Protein AF-A0AAF0MKQ1-F1 (afdb_monomer_lite)

Foldseek 3Di:
DWFADDPQRQTDDDPPDDDDVVSVVVSVVSVVVVVVVVVVVCVVVVQPKQKDFFWKFQDWDADPPPVQFRIKTWTFDAPWAQQKAKAFAFDPCVVPVSFWDRGWGTHHGTIMTTGNDNDMGTTGMMIIGGD

Secondary structure (DSSP, 8-state):
--EE-TTT-PEEPPTTSPPPHHHHHHHHHHHHHHHHHHHHHHHHS--PPEEEEEEEE--EEE--SSTTS-EEEEEE-TT--TTSEEEEE--HHHHHSS-EEEEEEEETTEEEEEESS---EEEEEEEEE--

Sequence (131 aa):
MSTSTTNYNLTKPASGEAADISVINTNMDTIDTTMKSISDTASGKGNAELIFTSKTASSWSSDNTYPDYPYRCAIACTGVTANDVAQVTFAIDDAVSGDLAPVCQTYSGGVYIYSGSNKSITVPMILVHKG

Structure (mmCIF, N/CA/C/O backbone):
data_AF-A0AAF0MKQ1-F1
#
_entry.id   AF-A0AAF0MKQ1-F1
#
loop_
_atom_site.group_PDB
_atom_site.id
_atom_site.type_symbol
_atom_site.label_atom_id
_atom_site.label_alt_id
_atom_site.label_comp_id
_atom_site.label_asym_id
_atom_site.label_entity_id
_atom_site.label_seq_id
_atom_site.pdbx_PDB_ins_code
_atom_site.Cartn_x
_atom_site.Cartn_y
_atom_site.Cartn_z
_atom_site.occupancy
_atom_site.B_iso_or_equiv
_atom_site.auth_seq_id
_atom_site.auth_comp_id
_atom_site.auth_asym_id
_atom_site.auth_atom_id
_atom_site.pdbx_PDB_model_num
ATOM 1 N N . MET A 1 1 ? -36.319 5.457 39.464 1.00 72.19 1 MET A N 1
ATOM 2 C CA . MET A 1 1 ? -36.432 5.126 38.025 1.00 72.19 1 MET A CA 1
ATOM 3 C C . MET A 1 1 ? -35.044 4.847 37.483 1.00 72.19 1 MET A C 1
ATOM 5 O O . MET A 1 1 ? -34.135 5.621 37.776 1.00 72.19 1 MET A O 1
ATOM 9 N N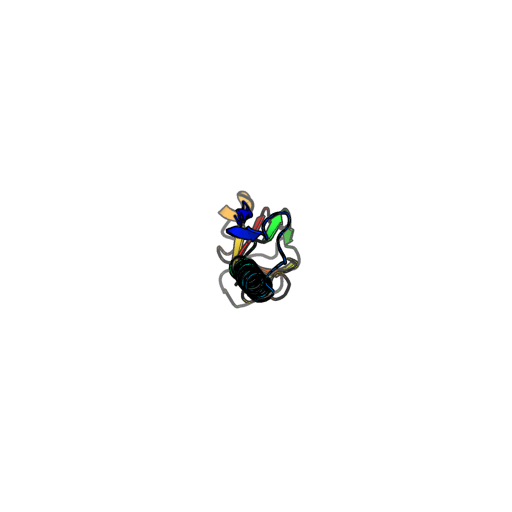 . SER A 1 2 ? -34.876 3.744 36.752 1.00 83.06 2 SER A N 1
ATOM 10 C CA . SER A 1 2 ? -33.636 3.441 36.032 1.00 83.06 2 SER A CA 1
ATOM 11 C C . SER A 1 2 ? -33.354 4.515 34.974 1.00 83.06 2 SER A C 1
ATOM 13 O O . SER A 1 2 ? -34.259 5.205 34.502 1.00 83.06 2 SER A O 1
ATOM 15 N N . THR A 1 3 ? -32.079 4.708 34.646 1.00 92.75 3 THR A N 1
ATOM 16 C CA . THR A 1 3 ? -31.620 5.702 33.654 1.00 92.75 3 THR A CA 1
ATOM 17 C C . THR A 1 3 ? -30.650 5.045 32.684 1.00 92.75 3 THR A C 1
ATOM 19 O O . THR A 1 3 ? -30.203 3.938 32.950 1.00 92.75 3 THR A O 1
ATOM 22 N N . SER A 1 4 ? -30.283 5.698 31.582 1.00 95.62 4 SER A N 1
ATOM 23 C CA . SER A 1 4 ? -29.343 5.118 30.612 1.00 95.62 4 SER A CA 1
ATOM 24 C C . SER A 1 4 ? -27.937 5.731 30.691 1.00 95.62 4 SER A C 1
ATOM 26 O O . SER A 1 4 ? -27.718 6.817 31.247 1.00 95.62 4 SER A O 1
ATOM 28 N N . THR A 1 5 ? -26.932 5.026 30.165 1.00 95.50 5 THR A N 1
ATOM 29 C CA . THR A 1 5 ? -25.634 5.624 29.813 1.00 95.50 5 THR A CA 1
ATOM 30 C C . THR A 1 5 ? -25.785 6.543 28.601 1.00 95.50 5 THR A C 1
ATOM 32 O O . THR A 1 5 ? -26.678 6.357 27.785 1.00 95.50 5 THR A O 1
ATOM 35 N N . THR A 1 6 ? -24.911 7.544 28.482 1.00 95.75 6 THR A N 1
ATOM 36 C CA . THR A 1 6 ? -25.033 8.600 27.462 1.00 95.75 6 THR A CA 1
ATOM 37 C C . THR A 1 6 ? -24.714 8.122 26.046 1.00 95.75 6 THR A C 1
ATOM 39 O O . THR A 1 6 ? -25.356 8.552 25.099 1.00 95.75 6 THR A O 1
ATOM 42 N N . ASN A 1 7 ? -23.716 7.248 25.896 1.00 93.50 7 ASN A N 1
ATOM 43 C CA . ASN A 1 7 ? -23.162 6.917 24.577 1.00 93.50 7 ASN A CA 1
ATOM 44 C C . ASN A 1 7 ? -23.767 5.647 23.976 1.00 93.50 7 ASN A C 1
ATOM 46 O O . ASN A 1 7 ? -23.890 5.536 22.763 1.00 93.50 7 ASN A O 1
ATOM 50 N N . TYR A 1 8 ? -24.120 4.687 24.832 1.00 93.62 8 TYR A N 1
ATOM 51 C CA . TYR A 1 8 ? -24.514 3.338 24.416 1.00 93.62 8 TYR A CA 1
ATOM 52 C C . TYR A 1 8 ? -25.880 2.928 24.968 1.00 93.62 8 TYR A C 1
ATOM 54 O O . TYR A 1 8 ? -26.260 1.770 24.856 1.00 93.62 8 TYR A O 1
ATOM 62 N N . ASN A 1 9 ? -26.605 3.863 25.594 1.00 94.12 9 ASN A N 1
ATOM 63 C CA . ASN A 1 9 ? -27.955 3.669 26.125 1.00 94.12 9 ASN A CA 1
ATOM 64 C C . ASN A 1 9 ? -28.133 2.445 27.048 1.00 94.12 9 ASN A C 1
ATOM 66 O O . ASN A 1 9 ? -29.243 1.945 27.206 1.00 94.12 9 ASN A O 1
ATOM 70 N N . LEU A 1 10 ? -27.060 1.992 27.703 1.00 95.25 10 LEU A N 1
ATOM 71 C CA . LEU A 1 10 ? -27.087 0.862 28.636 1.00 95.25 10 LEU A CA 1
ATOM 72 C C . LEU A 1 10 ? -27.888 1.232 29.883 1.00 95.25 10 LEU A C 1
ATOM 74 O O . LEU A 1 10 ? -27.738 2.340 30.401 1.00 95.25 10 LEU A O 1
ATOM 78 N N . THR A 1 11 ? -28.688 0.307 30.403 1.00 94.81 11 THR A N 1
ATOM 79 C CA . THR A 1 11 ? -29.557 0.577 31.555 1.00 94.81 11 THR A CA 1
ATOM 80 C C . THR A 1 11 ? -28.755 0.611 32.857 1.00 94.81 11 THR A C 1
ATOM 82 O O . THR A 1 11 ? -28.026 -0.321 33.183 1.00 94.81 11 THR A O 1
ATOM 85 N N . LYS A 1 12 ? -28.909 1.674 33.640 1.00 92.12 12 LYS A N 1
ATOM 86 C CA . LYS A 1 12 ? -28.331 1.843 34.975 1.00 92.12 12 LYS A CA 1
ATOM 87 C C . LYS A 1 12 ? -29.367 1.461 36.036 1.00 92.12 12 LYS A C 1
ATOM 89 O O . LYS A 1 12 ? -30.489 1.981 35.975 1.00 92.12 12 LYS A O 1
ATOM 94 N N . PRO A 1 13 ? -29.002 0.634 37.032 1.00 90.00 13 PRO A N 1
ATOM 95 C CA . PRO A 1 13 ? -29.826 0.435 38.220 1.00 90.00 13 PRO A CA 1
ATOM 96 C C . PRO A 1 13 ? -30.158 1.774 38.892 1.00 90.00 13 PRO A C 1
ATOM 98 O O . PRO A 1 13 ? -29.341 2.700 38.885 1.00 90.00 13 PRO A O 1
ATOM 101 N N . ALA A 1 14 ? -31.360 1.895 39.458 1.00 88.38 14 ALA A N 1
ATOM 102 C CA . ALA A 1 14 ? -31.728 3.080 40.221 1.00 88.38 14 ALA A CA 1
ATOM 103 C C . ALA A 1 14 ? -30.985 3.108 41.567 1.00 88.38 14 ALA A C 1
ATOM 105 O O . ALA A 1 14 ? -30.676 2.071 42.153 1.00 88.38 14 ALA A O 1
ATOM 106 N N . SER A 1 15 ? -30.705 4.311 42.072 1.00 86.69 15 SER A N 1
ATOM 107 C CA . SER A 1 15 ? -30.091 4.467 43.392 1.00 86.69 15 SER A CA 1
ATOM 108 C C . SER A 1 15 ? -31.012 3.910 44.481 1.00 86.69 15 SER A C 1
ATOM 110 O O . SER A 1 15 ? -32.189 4.265 44.524 1.00 86.69 15 SER A O 1
ATOM 112 N N . GLY A 1 16 ? -30.472 3.063 45.360 1.00 84.56 16 GLY A N 1
ATOM 113 C CA . GLY A 1 16 ? -31.213 2.474 46.480 1.00 84.56 16 GLY A CA 1
ATOM 114 C C . GLY A 1 16 ? -32.087 1.264 46.131 1.00 84.56 16 GLY A C 1
ATOM 115 O O . GLY A 1 16 ? -32.777 0.766 47.015 1.00 84.56 16 GLY A O 1
ATOM 116 N N . GLU A 1 17 ? -32.049 0.769 44.890 1.00 87.19 17 GLU A N 1
ATOM 117 C CA . GLU A 1 17 ? -32.741 -0.458 44.474 1.00 87.19 17 GLU A CA 1
ATOM 118 C C . GLU A 1 17 ? -31.758 -1.625 44.288 1.00 87.19 17 GLU A C 1
ATOM 120 O O . GLU A 1 17 ? -30.578 -1.432 43.984 1.00 87.19 17 GLU A O 1
ATOM 125 N N . ALA A 1 18 ? -32.248 -2.856 44.464 1.00 88.38 18 ALA A N 1
ATOM 126 C CA . ALA A 1 18 ? -31.479 -4.049 44.130 1.00 88.38 18 ALA A CA 1
ATOM 127 C C . ALA A 1 18 ? -31.291 -4.138 42.607 1.00 88.38 18 ALA A C 1
ATOM 129 O O . ALA A 1 18 ? -32.241 -3.957 41.846 1.00 88.38 18 ALA A O 1
ATOM 130 N N . ALA A 1 19 ? -30.069 -4.424 42.156 1.00 89.25 19 ALA A N 1
ATOM 131 C CA . ALA A 1 19 ? -29.790 -4.581 40.735 1.00 89.25 19 ALA A CA 1
ATOM 132 C C . ALA A 1 19 ? -30.391 -5.891 40.198 1.00 89.25 19 ALA A C 1
ATOM 134 O O . ALA A 1 19 ? -30.150 -6.964 40.753 1.00 89.25 19 ALA A O 1
ATOM 135 N N . ASP A 1 20 ? -31.138 -5.802 39.098 1.00 91.81 20 ASP A N 1
ATOM 136 C CA . ASP A 1 20 ? -31.671 -6.964 38.389 1.00 91.81 20 ASP A CA 1
ATOM 137 C C . ASP A 1 20 ? -30.586 -7.585 37.492 1.00 91.81 20 ASP A C 1
ATOM 139 O O . ASP A 1 20 ? -30.037 -6.934 36.596 1.00 91.81 20 ASP A O 1
ATOM 143 N N . ILE A 1 21 ? -30.280 -8.863 37.730 1.00 93.25 21 ILE A N 1
ATOM 144 C CA . ILE A 1 21 ? -29.274 -9.614 36.973 1.00 93.25 21 ILE A CA 1
ATOM 145 C C . ILE A 1 21 ? -29.637 -9.731 35.485 1.00 93.25 21 ILE A C 1
ATOM 147 O O . ILE A 1 21 ? -28.745 -9.751 34.639 1.00 93.25 21 ILE A O 1
ATOM 151 N N . SER A 1 22 ? -30.928 -9.751 35.139 1.00 94.25 22 SER A N 1
ATOM 152 C CA . SER A 1 22 ? -31.384 -9.823 33.747 1.00 94.25 22 SER A CA 1
ATOM 153 C C . SER A 1 22 ? -31.028 -8.555 32.964 1.00 94.25 22 SER A C 1
ATOM 155 O O . SER A 1 22 ? -30.578 -8.628 31.817 1.00 94.25 22 SER A O 1
ATOM 157 N N . VAL A 1 23 ? -31.131 -7.390 33.611 1.00 93.81 23 VAL A N 1
ATOM 158 C CA . VAL A 1 23 ? -30.736 -6.092 33.047 1.00 93.81 23 VAL A CA 1
ATOM 159 C C . VAL A 1 23 ? -29.223 -6.032 32.845 1.00 93.81 23 VAL A C 1
ATOM 161 O O . VAL A 1 23 ? -28.752 -5.542 31.819 1.00 93.81 23 VAL A O 1
ATOM 164 N N . ILE A 1 24 ? -28.453 -6.566 33.798 1.00 92.94 24 ILE A N 1
ATOM 165 C CA . ILE A 1 24 ? -26.991 -6.646 33.687 1.00 92.94 24 ILE A CA 1
ATOM 166 C C . ILE A 1 24 ? -26.593 -7.529 32.502 1.00 92.94 24 ILE A C 1
ATOM 168 O O . ILE A 1 24 ? -25.796 -7.089 31.676 1.00 92.94 24 ILE A O 1
ATOM 172 N N . ASN A 1 25 ? -27.179 -8.722 32.376 1.00 96.31 25 ASN A N 1
ATOM 173 C CA . ASN A 1 25 ? -26.907 -9.618 31.249 1.00 96.31 25 ASN A CA 1
ATOM 174 C C . ASN A 1 25 ? -27.250 -8.950 29.908 1.00 96.31 25 ASN A C 1
ATOM 176 O O . ASN A 1 25 ? -26.432 -8.954 28.998 1.00 96.31 25 ASN A O 1
ATOM 180 N N . THR A 1 26 ? -28.387 -8.253 29.828 1.00 96.25 26 THR A N 1
ATOM 181 C CA . THR A 1 26 ? -28.791 -7.517 28.616 1.00 96.25 26 THR A CA 1
ATOM 182 C C . THR A 1 26 ? -27.783 -6.429 28.225 1.00 96.25 26 THR A C 1
ATOM 184 O O . THR A 1 26 ? -27.442 -6.260 27.051 1.00 96.25 26 THR A O 1
ATOM 187 N N . ASN A 1 27 ? -27.272 -5.676 29.203 1.00 95.81 27 ASN A N 1
ATOM 188 C CA . ASN A 1 27 ? -26.220 -4.696 28.943 1.00 95.81 27 ASN A CA 1
ATOM 189 C C . ASN A 1 27 ? -24.923 -5.367 28.473 1.00 95.81 27 ASN A C 1
ATOM 191 O O . ASN A 1 27 ? -24.262 -4.827 27.590 1.00 95.81 27 ASN A O 1
ATOM 195 N N . MET A 1 28 ? -24.556 -6.516 29.050 1.00 97.19 28 MET A N 1
ATOM 196 C CA . MET A 1 28 ? -23.369 -7.272 28.643 1.00 97.19 28 MET A CA 1
ATOM 197 C C . MET A 1 28 ? -23.488 -7.773 27.203 1.00 97.19 28 MET A C 1
ATOM 199 O O . MET A 1 28 ? -22.555 -7.565 26.433 1.00 97.19 28 MET A O 1
ATOM 203 N N . ASP A 1 29 ? -24.643 -8.310 26.807 1.00 97.69 29 ASP A N 1
ATOM 204 C CA . ASP A 1 29 ? -24.915 -8.722 25.422 1.00 97.69 29 ASP A CA 1
ATOM 205 C C . ASP A 1 29 ? -24.819 -7.533 24.451 1.00 97.69 29 ASP A C 1
ATOM 207 O O . ASP A 1 29 ? -24.265 -7.638 23.352 1.00 97.69 29 ASP A O 1
ATOM 211 N N . THR A 1 30 ? -25.314 -6.364 24.872 1.00 97.12 30 THR A N 1
ATOM 212 C CA . THR A 1 30 ? -25.236 -5.121 24.088 1.00 97.12 30 THR A CA 1
ATOM 213 C C . THR A 1 30 ? -23.788 -4.657 23.911 1.00 97.12 30 THR A C 1
ATOM 215 O O . THR A 1 30 ? -23.390 -4.269 22.808 1.00 97.12 30 THR A O 1
ATOM 218 N N . ILE A 1 31 ? -22.987 -4.697 24.982 1.00 96.94 31 ILE A N 1
ATOM 219 C CA . ILE A 1 31 ? -21.559 -4.357 24.944 1.00 96.94 31 ILE A CA 1
ATOM 220 C C . ILE A 1 31 ? -20.812 -5.331 24.037 1.00 96.94 31 ILE A C 1
ATOM 222 O O . ILE A 1 31 ? -20.072 -4.879 23.167 1.00 96.94 31 ILE A O 1
ATOM 226 N N . ASP A 1 32 ? -21.020 -6.636 24.210 1.00 97.75 32 ASP A N 1
ATOM 227 C CA . ASP A 1 32 ? -20.357 -7.675 23.421 1.00 97.75 32 ASP A CA 1
ATOM 228 C C . ASP A 1 32 ? -20.661 -7.514 21.927 1.00 97.75 32 ASP A C 1
ATOM 230 O O . ASP A 1 32 ? -19.749 -7.375 21.112 1.00 97.75 32 ASP A O 1
ATOM 234 N N . THR A 1 33 ? -21.941 -7.364 21.574 1.00 96.38 33 THR A N 1
ATOM 235 C CA . THR A 1 33 ? -22.381 -7.138 20.189 1.00 96.38 33 THR A CA 1
ATOM 236 C C . THR A 1 33 ? -21.766 -5.872 19.590 1.00 96.38 33 THR A C 1
ATOM 238 O O . THR A 1 33 ? -21.308 -5.865 18.442 1.00 96.38 33 THR A O 1
ATOM 241 N N . THR A 1 34 ? -21.728 -4.782 20.362 1.00 96.25 34 THR A N 1
ATOM 242 C CA . THR A 1 34 ? -21.153 -3.507 19.912 1.00 96.25 34 THR A CA 1
ATOM 243 C C . THR A 1 34 ? -19.644 -3.631 19.710 1.00 96.25 34 THR A C 1
ATOM 245 O O . THR A 1 34 ? -19.122 -3.212 18.678 1.00 96.25 34 THR A O 1
ATOM 248 N N . MET A 1 35 ? -18.938 -4.250 20.655 1.00 94.81 35 MET A N 1
ATOM 249 C CA . MET A 1 35 ? -17.495 -4.482 20.575 1.00 94.81 35 MET A CA 1
ATOM 250 C C . MET A 1 35 ? -17.135 -5.397 19.409 1.00 94.81 35 MET A C 1
ATOM 252 O O . MET A 1 35 ? -16.180 -5.117 18.683 1.00 94.81 35 MET A O 1
ATOM 256 N N . LYS A 1 36 ? -17.934 -6.439 19.170 1.00 93.88 36 LYS A N 1
ATOM 257 C CA . LYS A 1 36 ? -17.788 -7.309 18.006 1.00 93.88 36 LYS A CA 1
ATOM 258 C C . LYS A 1 36 ? -17.983 -6.534 16.707 1.00 93.88 36 LYS A C 1
ATOM 260 O O . LYS A 1 36 ? -17.139 -6.615 15.823 1.00 93.88 36 LYS A O 1
ATOM 265 N N . SER A 1 37 ? -19.015 -5.698 16.628 1.00 91.12 37 SER A N 1
ATOM 266 C CA . SER A 1 37 ? -19.275 -4.857 15.453 1.00 91.12 37 SER A CA 1
ATOM 267 C C . SER A 1 37 ? -18.149 -3.851 15.187 1.00 91.12 37 SER A C 1
ATOM 269 O O . SER A 1 37 ? -17.781 -3.628 14.033 1.00 91.12 37 SER A O 1
ATOM 271 N N . ILE A 1 38 ? -17.569 -3.258 16.237 1.00 89.62 38 ILE A N 1
ATOM 272 C CA . ILE A 1 38 ? -16.395 -2.380 16.125 1.00 89.62 38 ILE A CA 1
ATOM 273 C C . ILE A 1 38 ? -15.190 -3.172 15.629 1.00 89.62 38 ILE A C 1
ATOM 275 O O . ILE A 1 38 ? -14.508 -2.708 14.721 1.00 89.62 38 ILE A O 1
ATOM 279 N N . SER A 1 39 ? -14.945 -4.359 16.187 1.00 87.56 39 SER A N 1
ATOM 280 C CA . SER A 1 39 ? -13.859 -5.235 15.747 1.00 87.56 39 SER A CA 1
ATOM 281 C C . SER A 1 39 ? -14.012 -5.590 14.271 1.00 87.56 39 SER A C 1
ATOM 283 O O . SER A 1 39 ? -13.071 -5.414 13.508 1.00 87.56 39 SER A O 1
ATOM 285 N N . ASP A 1 40 ? -15.199 -6.022 13.851 1.00 83.06 40 ASP A N 1
ATOM 286 C CA . ASP A 1 40 ? -15.467 -6.409 12.467 1.00 83.06 40 ASP A CA 1
ATOM 287 C C . ASP A 1 40 ? -15.363 -5.203 11.523 1.00 83.06 40 ASP A C 1
ATOM 289 O O . ASP A 1 40 ? -14.797 -5.307 10.438 1.00 83.06 40 ASP A O 1
ATOM 293 N N . THR A 1 41 ? -15.820 -4.024 11.957 1.00 80.88 41 THR A N 1
ATOM 294 C CA . THR A 1 41 ? -15.663 -2.774 11.199 1.00 80.88 41 THR A CA 1
ATOM 295 C C . THR A 1 41 ? -14.200 -2.353 11.095 1.00 80.88 41 THR A C 1
ATOM 297 O O . THR A 1 41 ? -13.771 -1.919 10.032 1.00 80.88 41 THR A O 1
ATOM 300 N N . ALA A 1 42 ? -13.418 -2.468 12.167 1.00 78.94 42 ALA A N 1
ATOM 301 C CA . ALA A 1 42 ? -11.996 -2.142 12.162 1.00 78.94 42 ALA A CA 1
ATOM 302 C C . ALA A 1 42 ? -11.203 -3.121 11.284 1.00 78.94 42 ALA A C 1
ATOM 304 O O . ALA A 1 42 ? -10.318 -2.702 10.543 1.00 78.94 42 ALA A O 1
ATOM 305 N N . SER A 1 43 ? -11.568 -4.405 11.306 1.00 68.44 43 SER A N 1
ATOM 306 C CA . SER A 1 43 ? -11.011 -5.419 10.411 1.00 68.44 43 SER A CA 1
ATOM 307 C C . SER A 1 43 ? -11.433 -5.206 8.950 1.00 68.44 43 SER A C 1
ATOM 309 O O . SER A 1 43 ? -10.616 -5.408 8.062 1.00 68.44 43 SER A O 1
ATOM 311 N N . GLY A 1 44 ? -12.666 -4.756 8.688 1.00 58.22 44 GLY A N 1
ATOM 312 C CA . GLY A 1 44 ? -13.206 -4.539 7.337 1.00 58.22 44 GLY A CA 1
ATOM 313 C C . GLY A 1 44 ? -12.915 -3.165 6.715 1.00 58.22 44 GLY A C 1
ATOM 314 O O . GLY A 1 44 ? -13.001 -3.013 5.502 1.00 58.22 44 GLY A O 1
ATOM 315 N N . LYS A 1 45 ? -12.557 -2.155 7.518 1.00 53.91 45 LYS A N 1
ATOM 316 C CA . LYS A 1 45 ? -12.100 -0.823 7.063 1.00 53.91 45 LYS A CA 1
ATOM 317 C C . LYS A 1 45 ? -10.576 -0.670 7.115 1.00 53.91 45 LYS A C 1
ATOM 319 O O . LYS A 1 45 ? -10.055 0.419 6.893 1.00 53.91 45 LYS A O 1
ATOM 324 N N . GLY A 1 46 ? -9.870 -1.758 7.408 1.00 52.19 46 GLY A N 1
ATOM 325 C CA . GLY A 1 46 ? -8.426 -1.821 7.600 1.00 52.19 46 GLY A CA 1
ATOM 326 C C . GLY A 1 46 ? -7.592 -1.803 6.323 1.00 52.19 46 GLY A C 1
ATOM 327 O O . GLY A 1 46 ? -6.422 -2.176 6.390 1.00 52.19 46 GLY A O 1
ATOM 328 N N . ASN A 1 47 ? -8.113 -1.331 5.186 1.00 62.28 47 ASN A N 1
ATOM 329 C CA . ASN A 1 47 ? -7.261 -1.049 4.031 1.00 62.28 47 ASN A CA 1
ATOM 330 C C . ASN A 1 47 ? -6.574 0.300 4.231 1.00 62.28 47 ASN A C 1
ATOM 332 O O . ASN A 1 47 ? -6.705 1.205 3.414 1.00 62.28 47 ASN A O 1
ATOM 336 N N . ALA A 1 48 ? -5.882 0.438 5.367 1.00 71.00 48 ALA A N 1
ATOM 337 C CA . ALA A 1 48 ? -5.005 1.560 5.621 1.00 71.00 48 ALA A CA 1
ATOM 338 C C . ALA A 1 48 ? -4.030 1.636 4.449 1.00 71.00 48 ALA A C 1
ATOM 340 O O . ALA A 1 48 ? -3.276 0.694 4.192 1.00 71.00 48 ALA A O 1
ATOM 341 N N . GLU A 1 49 ? -4.106 2.737 3.713 1.00 85.31 49 GLU A N 1
ATOM 342 C CA . GLU A 1 49 ? -3.172 3.002 2.639 1.00 85.31 49 GLU A CA 1
ATOM 343 C C . GLU A 1 49 ? -1.761 3.030 3.224 1.00 85.31 49 GLU A C 1
ATOM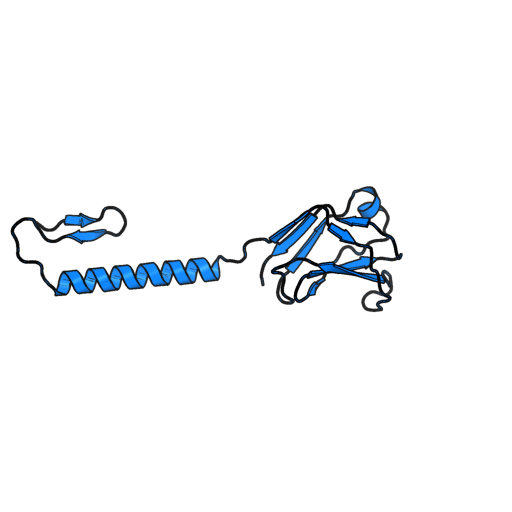 345 O O . GLU A 1 49 ? -1.481 3.746 4.190 1.00 85.31 49 GLU A O 1
ATOM 350 N N . LEU A 1 50 ? -0.866 2.228 2.657 1.00 93.06 50 LEU A N 1
ATOM 351 C CA . LEU A 1 50 ? 0.549 2.320 2.979 1.00 93.06 50 LEU A CA 1
ATOM 352 C C . LEU A 1 50 ? 1.168 3.337 2.026 1.00 93.06 50 LEU A C 1
ATOM 354 O O . LEU A 1 50 ? 1.087 3.181 0.808 1.00 93.06 50 LEU A O 1
ATOM 358 N N . ILE A 1 51 ? 1.789 4.373 2.585 1.00 96.12 51 ILE A N 1
ATOM 359 C CA . ILE A 1 51 ? 2.473 5.414 1.819 1.00 96.12 51 ILE A CA 1
ATOM 360 C C . ILE A 1 51 ? 3.970 5.281 2.068 1.00 96.12 51 ILE A C 1
ATOM 362 O O . ILE A 1 51 ? 4.439 5.372 3.203 1.00 96.12 51 ILE A O 1
ATOM 366 N N . PHE A 1 52 ? 4.728 5.095 0.994 1.00 97.62 52 PHE A N 1
ATOM 367 C CA . PHE A 1 52 ? 6.185 5.082 1.016 1.00 97.62 52 PHE A CA 1
ATOM 368 C C . PHE A 1 52 ? 6.703 6.237 0.176 1.00 97.62 52 PHE A C 1
ATOM 370 O O . PHE A 1 52 ? 6.218 6.462 -0.930 1.00 97.62 52 PHE A O 1
ATOM 377 N N . THR A 1 53 ? 7.710 6.946 0.674 1.00 98.06 53 THR A N 1
ATOM 378 C CA . THR A 1 53 ? 8.310 8.083 -0.027 1.00 98.06 53 THR A CA 1
ATOM 379 C C . THR A 1 53 ? 9.803 7.885 -0.235 1.00 98.06 53 THR A C 1
ATOM 381 O O . THR A 1 53 ? 10.452 7.136 0.501 1.00 98.06 53 THR A O 1
ATOM 384 N N . SER A 1 54 ? 10.345 8.545 -1.260 1.00 97.50 54 SER A N 1
ATOM 385 C CA . SER A 1 54 ? 11.787 8.609 -1.545 1.00 97.50 54 SER A CA 1
ATOM 386 C C . SER A 1 54 ? 12.473 7.237 -1.598 1.00 97.50 54 SER A C 1
ATOM 388 O O . SER A 1 54 ? 13.556 7.036 -1.045 1.00 97.50 54 SER A O 1
ATOM 390 N N . LYS A 1 55 ? 11.832 6.260 -2.246 1.00 98.31 55 LYS A N 1
ATOM 391 C CA . LYS A 1 55 ? 12.355 4.894 -2.363 1.00 98.31 55 LYS A CA 1
ATOM 392 C C . LYS A 1 55 ? 13.363 4.812 -3.502 1.00 98.31 55 LYS A C 1
ATOM 394 O O . LYS A 1 55 ? 13.098 5.290 -4.595 1.00 98.31 55 LYS A O 1
ATOM 399 N N . THR A 1 56 ? 14.503 4.169 -3.282 1.00 97.94 56 THR A N 1
ATOM 400 C CA . THR A 1 56 ? 15.472 3.917 -4.358 1.00 97.94 56 THR A CA 1
ATOM 401 C C . THR A 1 56 ? 15.083 2.676 -5.155 1.00 97.94 56 THR A C 1
ATOM 403 O O . THR A 1 56 ? 14.804 1.629 -4.569 1.00 97.94 56 THR A O 1
ATOM 406 N N . ALA A 1 57 ? 15.133 2.777 -6.482 1.00 97.69 57 ALA A N 1
ATOM 407 C CA . ALA A 1 57 ? 15.074 1.647 -7.401 1.00 97.69 57 ALA A CA 1
ATOM 408 C C . ALA A 1 57 ? 16.392 1.568 -8.177 1.00 97.69 57 ALA A C 1
ATOM 410 O O . ALA A 1 57 ? 16.668 2.401 -9.036 1.00 97.69 57 ALA A O 1
ATOM 411 N N . SER A 1 58 ? 17.235 0.597 -7.828 1.00 96.50 58 SER A N 1
ATOM 412 C CA . SER A 1 58 ? 18.600 0.481 -8.367 1.00 96.50 58 SER A CA 1
ATOM 413 C C . SER A 1 58 ? 19.012 -0.944 -8.730 1.00 96.50 58 SER A C 1
ATOM 415 O O . SER A 1 58 ? 19.943 -1.133 -9.505 1.00 96.50 58 SER A O 1
ATOM 417 N N . SER A 1 59 ? 18.331 -1.957 -8.189 1.00 96.00 59 SER A N 1
ATOM 418 C CA . SER A 1 59 ? 18.626 -3.370 -8.445 1.00 96.00 59 SER A CA 1
ATOM 419 C C . SER A 1 59 ? 17.648 -3.923 -9.476 1.00 96.00 59 SER A C 1
ATOM 421 O O . SER A 1 59 ? 16.594 -4.455 -9.122 1.00 96.00 59 SER A O 1
ATOM 423 N N . TRP A 1 60 ? 17.976 -3.744 -10.754 1.00 97.94 60 TRP A N 1
ATOM 424 C CA . TRP A 1 60 ? 17.161 -4.203 -11.877 1.00 97.94 60 TRP A CA 1
ATOM 425 C C . TRP A 1 60 ? 17.626 -5.572 -12.367 1.00 97.94 60 TRP A C 1
ATOM 427 O O . TRP A 1 60 ? 18.822 -5.838 -12.468 1.00 97.94 60 TRP A O 1
ATOM 437 N N . SER A 1 61 ? 16.676 -6.444 -12.686 1.00 97.69 61 SER A N 1
ATOM 438 C CA . SER A 1 61 ? 16.917 -7.752 -13.304 1.00 97.69 61 SER A CA 1
ATOM 439 C C . SER A 1 61 ? 16.186 -7.832 -14.637 1.00 97.69 61 SER A C 1
ATOM 441 O O . SER A 1 61 ? 15.136 -7.210 -14.787 1.00 97.69 61 SER A O 1
ATOM 443 N N . SER A 1 62 ? 16.725 -8.595 -15.590 1.00 97.44 62 SER A N 1
ATOM 444 C CA . SER A 1 62 ? 16.013 -8.861 -16.843 1.00 97.44 62 SER A CA 1
ATOM 445 C C . SER A 1 62 ? 14.697 -9.578 -16.552 1.00 97.44 62 SER A C 1
ATOM 447 O O . SER A 1 62 ? 14.653 -10.503 -15.738 1.00 97.44 62 SER A O 1
ATOM 449 N N . ASP A 1 63 ? 13.633 -9.129 -17.202 1.00 97.44 63 ASP A N 1
ATOM 450 C CA . ASP A 1 63 ? 12.292 -9.673 -17.067 1.00 97.44 63 ASP A CA 1
ATOM 451 C C . ASP A 1 63 ? 11.547 -9.526 -18.397 1.00 97.44 63 ASP A C 1
ATOM 453 O O . ASP A 1 63 ? 11.678 -8.510 -19.067 1.00 97.44 63 ASP A O 1
ATOM 457 N N . ASN A 1 64 ? 10.783 -10.543 -18.796 1.00 93.12 64 ASN A N 1
ATOM 458 C CA . ASN A 1 64 ? 10.099 -10.561 -20.094 1.00 93.12 64 ASN A CA 1
ATOM 459 C C . ASN A 1 64 ? 8.569 -10.454 -19.963 1.00 93.12 64 ASN A C 1
ATOM 461 O O . ASN A 1 64 ? 7.847 -10.826 -20.886 1.00 93.12 64 ASN A O 1
ATOM 465 N N . THR A 1 65 ? 8.064 -9.991 -18.812 1.00 94.38 65 THR A N 1
ATOM 466 C CA . THR A 1 65 ? 6.622 -9.792 -18.583 1.00 94.38 65 THR A CA 1
ATOM 467 C C . THR A 1 65 ? 6.070 -8.708 -19.506 1.00 94.38 65 THR A C 1
ATOM 469 O O . THR A 1 65 ? 5.001 -8.876 -20.088 1.00 94.38 65 THR A O 1
ATOM 472 N N . TYR A 1 66 ? 6.826 -7.620 -19.679 1.00 94.94 66 TYR A N 1
ATOM 473 C CA . TYR A 1 66 ? 6.502 -6.517 -20.578 1.00 94.94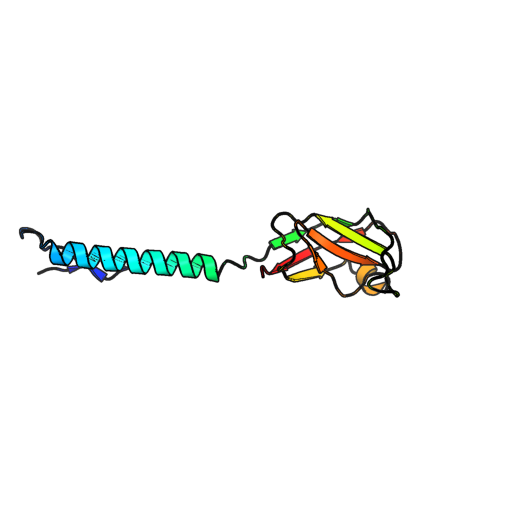 66 TYR A CA 1
ATOM 474 C C . TYR A 1 66 ? 7.665 -6.313 -21.557 1.00 94.94 66 TYR A C 1
ATOM 476 O O . TYR A 1 66 ? 8.693 -5.777 -21.153 1.00 94.94 66 TYR A O 1
ATOM 484 N N . PRO A 1 67 ? 7.540 -6.729 -22.830 1.00 94.75 67 PRO A N 1
ATOM 485 C CA . PRO A 1 67 ? 8.646 -6.669 -23.790 1.00 94.75 67 PRO A CA 1
ATOM 486 C C . PRO A 1 67 ? 9.236 -5.266 -24.003 1.00 94.75 67 PRO A C 1
ATOM 488 O O . PRO A 1 67 ? 10.444 -5.141 -24.187 1.00 94.75 67 PRO A O 1
ATOM 491 N N . ASP A 1 68 ? 8.405 -4.222 -23.922 1.00 96.56 68 ASP A N 1
ATOM 492 C CA . ASP A 1 68 ? 8.838 -2.821 -24.044 1.00 96.56 68 ASP A CA 1
ATOM 493 C C . ASP A 1 68 ? 9.593 -2.312 -22.798 1.00 96.56 68 ASP A C 1
ATOM 495 O O . ASP A 1 68 ? 10.272 -1.289 -22.850 1.00 96.56 68 ASP A O 1
ATOM 499 N N . TYR A 1 69 ? 9.510 -3.046 -21.683 1.00 97.62 69 TYR A N 1
ATOM 500 C CA . TYR A 1 69 ? 10.137 -2.727 -20.400 1.00 97.62 69 TYR A CA 1
ATOM 501 C C . TYR A 1 69 ? 10.885 -3.958 -19.846 1.00 97.62 69 TYR A C 1
ATOM 503 O O . TYR A 1 69 ? 10.452 -4.551 -18.851 1.00 97.62 69 TYR A O 1
ATOM 511 N N . PRO A 1 70 ? 12.007 -4.371 -20.473 1.00 97.94 70 PRO A N 1
ATOM 512 C CA . PRO A 1 70 ? 12.662 -5.656 -20.227 1.00 97.94 70 PRO A CA 1
ATOM 513 C C . PRO A 1 70 ? 13.451 -5.735 -18.906 1.00 97.94 70 PRO A C 1
ATOM 515 O O . PRO A 1 70 ? 14.196 -6.695 -18.677 1.00 97.94 70 PRO A O 1
ATOM 518 N N . TYR A 1 71 ? 13.332 -4.729 -18.038 1.00 98.31 71 TYR A N 1
ATOM 519 C CA . TYR A 1 71 ? 13.952 -4.693 -16.719 1.00 98.31 71 TYR A CA 1
ATOM 520 C C . TYR A 1 71 ? 12.896 -4.532 -15.627 1.00 98.31 71 TYR A C 1
ATOM 522 O O . TYR A 1 71 ? 12.067 -3.629 -15.685 1.00 98.31 71 TYR A O 1
ATOM 530 N N . ARG A 1 72 ? 12.982 -5.346 -14.571 1.00 98.50 72 ARG A N 1
ATOM 531 C CA . ARG A 1 72 ? 12.150 -5.245 -13.363 1.00 98.50 72 ARG A CA 1
ATOM 532 C C . ARG A 1 72 ? 13.003 -4.898 -12.149 1.00 98.50 72 ARG A C 1
ATOM 534 O O . ARG A 1 72 ? 14.030 -5.537 -11.918 1.00 98.50 72 ARG A O 1
ATOM 541 N N . CYS A 1 73 ? 12.555 -3.947 -11.332 1.00 98.50 73 CYS A N 1
ATOM 542 C CA . CYS A 1 73 ? 13.136 -3.657 -10.020 1.00 98.50 73 CYS A CA 1
ATOM 543 C C . CYS A 1 73 ? 12.156 -4.020 -8.906 1.00 98.50 73 CYS A C 1
ATOM 545 O O . CYS A 1 73 ? 10.972 -3.697 -8.987 1.00 98.50 73 CYS A O 1
ATOM 547 N N . ALA A 1 74 ? 12.660 -4.673 -7.861 1.00 98.31 74 ALA A N 1
ATOM 548 C CA . ALA A 1 74 ? 11.918 -4.970 -6.643 1.00 98.31 74 ALA A CA 1
ATOM 549 C C . ALA A 1 74 ? 12.168 -3.870 -5.603 1.00 98.31 74 ALA A C 1
ATOM 551 O O . ALA A 1 74 ? 13.283 -3.731 -5.099 1.00 98.31 74 ALA A O 1
ATOM 552 N N 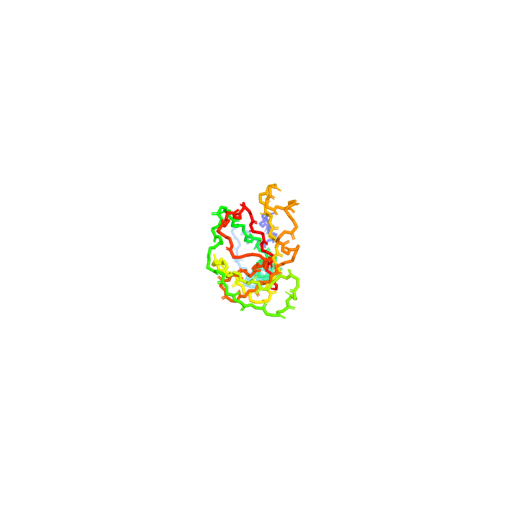. ILE A 1 75 ? 11.139 -3.094 -5.270 1.00 98.38 75 ILE A N 1
ATOM 553 C CA . ILE A 1 75 ? 11.209 -2.065 -4.234 1.00 98.38 75 ILE A CA 1
ATOM 554 C C . ILE A 1 75 ? 10.579 -2.618 -2.959 1.00 98.38 75 ILE A C 1
ATOM 556 O O . ILE A 1 75 ? 9.375 -2.860 -2.896 1.00 98.38 75 ILE A O 1
ATOM 560 N N . ALA A 1 76 ? 11.394 -2.787 -1.918 1.00 97.94 76 ALA A N 1
ATOM 561 C CA . ALA A 1 76 ? 10.924 -3.280 -0.629 1.00 97.94 76 ALA A CA 1
ATOM 562 C C . ALA A 1 76 ? 9.984 -2.269 0.052 1.00 97.94 76 ALA A C 1
ATOM 564 O O . ALA A 1 76 ? 10.391 -1.142 0.362 1.00 97.94 76 ALA A O 1
ATOM 565 N N . CYS A 1 77 ? 8.762 -2.707 0.346 1.00 96.69 77 CYS A N 1
ATOM 566 C CA . CYS A 1 77 ? 7.716 -1.952 1.030 1.00 96.69 77 CYS A CA 1
ATOM 567 C C . CYS A 1 77 ? 7.095 -2.853 2.109 1.00 96.69 77 CYS A C 1
ATOM 569 O O . CYS A 1 77 ? 6.283 -3.733 1.825 1.00 96.69 77 CYS A O 1
ATOM 571 N N . THR A 1 78 ? 7.520 -2.669 3.362 1.00 94.62 78 THR A N 1
ATOM 572 C CA . THR A 1 78 ? 7.080 -3.495 4.497 1.00 94.62 78 THR A CA 1
ATOM 573 C C . THR A 1 78 ? 5.565 -3.429 4.681 1.00 94.62 78 THR A C 1
ATOM 575 O O . THR A 1 78 ? 4.987 -2.347 4.664 1.00 94.62 78 THR A O 1
ATOM 578 N N . GLY A 1 79 ? 4.926 -4.581 4.894 1.00 91.62 79 GLY A N 1
ATOM 579 C CA . GLY A 1 79 ? 3.472 -4.679 5.075 1.00 91.62 79 GLY A CA 1
ATOM 580 C C . GLY A 1 79 ? 2.678 -4.843 3.775 1.00 91.62 79 GLY A C 1
ATOM 581 O O . GLY A 1 79 ? 1.464 -5.045 3.841 1.00 91.62 79 GLY A O 1
ATOM 582 N N . VAL A 1 80 ? 3.344 -4.811 2.615 1.00 95.25 80 VAL A N 1
ATOM 583 C CA . VAL A 1 80 ? 2.727 -5.107 1.316 1.00 95.25 80 VAL A CA 1
ATOM 584 C C . VAL A 1 80 ? 2.622 -6.618 1.097 1.00 95.25 80 VAL A C 1
ATOM 586 O O . VAL A 1 80 ? 3.540 -7.374 1.419 1.00 95.25 80 VAL A O 1
ATOM 589 N N . THR A 1 81 ? 1.498 -7.060 0.546 1.00 94.81 81 THR A N 1
ATOM 590 C CA . THR A 1 81 ? 1.227 -8.439 0.127 1.00 94.81 81 THR A CA 1
ATOM 591 C C . THR A 1 81 ? 0.965 -8.496 -1.376 1.00 94.81 81 THR A C 1
ATOM 593 O O . THR A 1 81 ? 0.689 -7.477 -1.999 1.00 94.81 81 THR A O 1
ATOM 596 N N . ALA A 1 82 ? 0.998 -9.694 -1.963 1.00 95.94 82 ALA A N 1
ATOM 597 C CA . ALA A 1 82 ? 0.689 -9.880 -3.384 1.00 95.94 82 ALA A CA 1
ATOM 598 C C . ALA A 1 82 ? -0.792 -9.635 -3.748 1.00 95.94 82 ALA A C 1
ATOM 600 O O . ALA A 1 82 ? -1.105 -9.535 -4.928 1.00 95.94 82 ALA A O 1
ATOM 601 N N . ASN A 1 83 ? -1.691 -9.556 -2.759 1.00 93.50 83 ASN A N 1
ATOM 602 C CA . ASN A 1 83 ? -3.106 -9.246 -2.988 1.00 93.50 83 ASN A CA 1
ATOM 603 C C . ASN A 1 83 ? -3.381 -7.735 -2.972 1.00 93.50 83 ASN A C 1
ATOM 605 O O . ASN A 1 83 ? -4.453 -7.310 -3.387 1.00 93.50 83 ASN A O 1
ATOM 609 N N . ASP A 1 84 ? -2.430 -6.927 -2.496 1.00 93.94 84 ASP A N 1
ATOM 610 C CA . ASP A 1 84 ? -2.585 -5.477 -2.443 1.00 93.94 84 ASP A CA 1
ATOM 611 C C . ASP A 1 84 ? -2.536 -4.857 -3.850 1.00 93.94 84 ASP A C 1
ATOM 613 O O . ASP A 1 84 ? -2.013 -5.452 -4.792 1.00 93.94 84 ASP A O 1
ATOM 617 N N . VAL A 1 85 ? -2.993 -3.614 -3.988 1.00 94.81 85 VAL A N 1
ATOM 618 C CA . VAL A 1 85 ? -2.907 -2.831 -5.230 1.00 94.81 85 VAL A CA 1
ATOM 619 C C . VAL A 1 85 ? -2.045 -1.600 -4.991 1.00 94.81 85 VAL A C 1
ATOM 621 O O . VAL A 1 85 ? -2.285 -0.852 -4.048 1.00 94.81 85 VAL A O 1
ATOM 624 N N . ALA A 1 86 ? -1.052 -1.362 -5.847 1.00 97.19 86 ALA A N 1
ATOM 625 C CA . ALA A 1 86 ? -0.136 -0.233 -5.717 1.00 97.19 86 ALA A CA 1
ATOM 626 C C . ALA A 1 86 ? -0.278 0.787 -6.854 1.00 97.19 86 ALA A C 1
ATOM 628 O O . ALA A 1 86 ? -0.670 0.457 -7.973 1.00 97.19 86 ALA A O 1
ATOM 629 N N . GLN A 1 87 ? 0.099 2.026 -6.557 1.00 97.19 87 GLN A N 1
ATOM 630 C CA . GLN A 1 87 ? 0.324 3.108 -7.505 1.00 97.19 87 GLN A CA 1
ATOM 631 C C . GLN A 1 87 ? 1.702 3.706 -7.237 1.00 97.19 87 GLN A C 1
ATOM 633 O O . GLN A 1 87 ? 2.084 3.925 -6.087 1.00 97.19 87 GLN A O 1
ATOM 638 N N . VAL A 1 88 ? 2.451 3.981 -8.301 1.00 98.31 88 VAL A N 1
ATOM 639 C CA . VAL A 1 88 ? 3.790 4.564 -8.218 1.00 98.31 88 VAL A CA 1
ATOM 640 C C . VAL A 1 88 ? 3.785 5.914 -8.915 1.00 98.31 88 VAL A C 1
ATOM 642 O O . VAL A 1 88 ? 3.351 6.030 -10.057 1.00 98.31 88 VAL A O 1
ATOM 645 N N . THR A 1 89 ? 4.283 6.940 -8.233 1.00 97.81 89 THR A N 1
ATOM 646 C CA . THR A 1 89 ? 4.496 8.268 -8.809 1.00 97.81 89 THR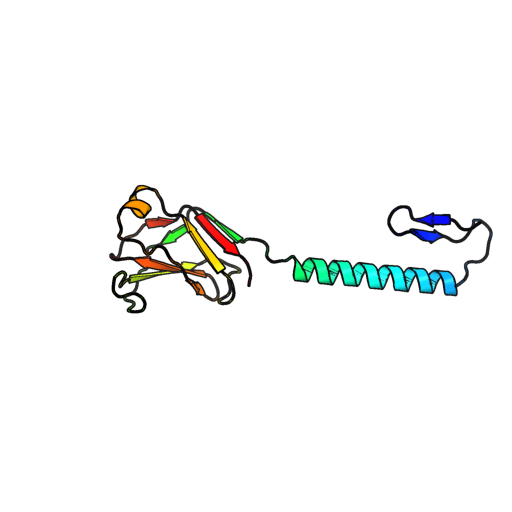 A CA 1
ATOM 647 C C . THR A 1 89 ? 5.985 8.481 -9.006 1.00 97.81 89 THR A C 1
ATOM 649 O O . THR A 1 89 ? 6.744 8.479 -8.035 1.00 97.81 89 THR A O 1
ATOM 652 N N . PHE A 1 90 ? 6.392 8.672 -10.258 1.00 98.25 90 PHE A N 1
ATOM 653 C CA . PHE A 1 90 ? 7.773 8.966 -10.635 1.00 98.25 90 PHE A CA 1
ATOM 654 C C . PHE A 1 90 ? 8.068 10.470 -10.591 1.00 98.25 90 PHE A C 1
ATOM 656 O O . PHE A 1 90 ? 7.158 11.300 -10.631 1.00 98.25 90 PHE A O 1
ATOM 663 N N . ALA A 1 91 ? 9.353 10.825 -10.504 1.00 97.50 91 ALA A N 1
ATOM 664 C CA . ALA A 1 91 ? 9.795 12.204 -10.697 1.00 97.50 91 ALA A CA 1
ATOM 665 C C . ALA A 1 91 ? 9.496 12.657 -12.135 1.00 97.50 91 ALA A C 1
ATOM 667 O O . ALA A 1 91 ? 9.405 11.822 -13.030 1.00 97.50 91 ALA A O 1
ATOM 668 N N . ILE A 1 92 ? 9.348 13.966 -12.365 1.00 96.94 92 ILE A N 1
ATOM 669 C CA . ILE A 1 92 ? 8.858 14.483 -13.653 1.00 96.94 92 ILE A CA 1
ATOM 670 C C . ILE A 1 92 ? 9.715 14.027 -14.842 1.00 96.94 92 ILE A C 1
ATOM 672 O O . ILE A 1 92 ? 9.159 13.515 -15.807 1.00 96.94 92 ILE A O 1
ATOM 676 N N . ASP A 1 93 ? 11.043 14.123 -14.735 1.00 96.75 93 ASP A N 1
ATOM 677 C CA . ASP A 1 93 ? 11.974 13.746 -15.808 1.00 96.75 93 ASP A CA 1
ATOM 678 C C . ASP A 1 93 ? 11.864 12.257 -16.150 1.00 96.75 93 ASP A C 1
ATOM 680 O O . ASP A 1 93 ? 11.829 11.866 -17.316 1.00 96.75 93 ASP A O 1
ATOM 684 N N . ASP A 1 94 ? 11.735 11.420 -15.123 1.00 97.19 94 ASP A N 1
ATOM 685 C CA . ASP A 1 94 ? 11.549 9.983 -15.267 1.00 97.19 94 ASP A CA 1
ATOM 686 C C . ASP A 1 94 ? 10.167 9.639 -15.841 1.00 97.19 94 ASP A C 1
ATOM 688 O O . ASP A 1 94 ? 10.066 8.794 -16.731 1.00 97.19 94 ASP A O 1
ATOM 692 N N . ALA A 1 95 ? 9.113 10.320 -15.385 1.00 96.25 95 ALA A N 1
ATOM 693 C CA . ALA A 1 95 ? 7.733 10.096 -15.808 1.00 96.25 95 ALA A CA 1
ATOM 694 C C . ALA A 1 95 ? 7.513 10.426 -17.292 1.00 96.25 95 ALA A C 1
ATOM 696 O O . ALA A 1 95 ? 6.754 9.735 -17.968 1.00 96.25 95 ALA A O 1
ATOM 697 N N . VAL A 1 96 ? 8.180 11.464 -17.807 1.00 97.06 96 VAL A N 1
ATOM 698 C CA . VAL A 1 96 ? 8.054 11.886 -19.214 1.00 97.06 96 VAL A CA 1
ATOM 699 C C . VAL A 1 96 ? 9.090 11.244 -20.137 1.00 97.06 96 VAL A C 1
ATOM 701 O O . VAL A 1 96 ? 8.995 11.401 -21.351 1.00 97.06 96 VAL A O 1
ATOM 704 N N . SER A 1 97 ? 10.063 10.506 -19.592 1.00 96.00 97 SER A N 1
ATOM 705 C CA . SER A 1 97 ? 11.123 9.867 -20.385 1.00 96.00 97 SER A CA 1
ATOM 706 C C . SER A 1 97 ? 10.617 8.770 -21.330 1.00 96.00 97 SER A C 1
ATOM 708 O O . SER A 1 97 ? 11.307 8.428 -22.286 1.00 96.00 97 SER A O 1
ATOM 710 N N . GLY A 1 98 ? 9.445 8.190 -21.045 1.00 95.88 98 GLY A N 1
ATOM 711 C CA . GLY A 1 98 ? 8.926 6.999 -21.726 1.00 95.88 98 GLY A CA 1
ATOM 712 C C . GLY A 1 98 ? 9.627 5.693 -21.331 1.00 95.88 98 GLY A C 1
ATOM 713 O O . GLY A 1 98 ? 9.198 4.625 -21.754 1.00 95.88 98 GLY A O 1
ATOM 714 N N . ASP A 1 99 ? 10.671 5.766 -20.502 1.00 97.38 99 ASP A N 1
ATOM 715 C CA . ASP A 1 99 ? 11.497 4.620 -20.118 1.00 97.38 99 ASP A CA 1
ATOM 716 C C . ASP A 1 99 ? 10.859 3.775 -19.008 1.00 97.38 99 ASP A C 1
ATOM 718 O O . ASP A 1 99 ? 11.140 2.593 -18.900 1.00 97.38 99 ASP A O 1
ATOM 722 N N . LEU A 1 100 ? 9.983 4.347 -18.179 1.00 97.75 100 LEU A N 1
ATOM 723 C CA . LEU A 1 100 ? 9.328 3.628 -17.083 1.00 97.75 100 LEU A CA 1
ATOM 724 C C . LEU A 1 100 ? 7.921 3.187 -17.474 1.00 97.75 100 LEU A C 1
ATOM 726 O O . LEU A 1 100 ? 7.160 3.955 -18.066 1.00 97.75 100 LEU A O 1
ATOM 730 N N . ALA A 1 101 ? 7.559 1.963 -17.097 1.00 97.25 101 ALA A N 1
ATOM 731 C CA . ALA A 1 101 ? 6.216 1.460 -17.329 1.00 97.25 101 ALA A CA 1
ATOM 732 C C . ALA A 1 101 ? 5.186 2.252 -16.504 1.00 97.25 101 ALA A C 1
ATOM 734 O O . ALA A 1 101 ? 5.440 2.572 -15.340 1.00 97.25 101 ALA A O 1
ATOM 735 N N . PRO A 1 102 ? 3.982 2.502 -17.048 1.00 96.00 102 PRO A N 1
ATOM 736 C CA . PRO A 1 102 ? 2.911 3.184 -16.320 1.00 96.00 102 PRO A CA 1
ATOM 737 C C . PRO A 1 102 ? 2.249 2.298 -15.250 1.00 96.00 102 PRO A C 1
ATOM 739 O O . PRO A 1 102 ? 1.378 2.763 -14.518 1.00 96.00 102 PRO A O 1
ATOM 742 N N . VAL A 1 103 ? 2.625 1.017 -15.172 1.00 95.81 103 VAL A N 1
ATOM 743 C CA . VAL A 1 103 ? 2.053 0.024 -14.258 1.00 95.81 103 VAL A CA 1
ATOM 744 C C . VAL A 1 103 ? 3.111 -0.533 -13.312 1.00 95.81 103 VAL A C 1
ATOM 746 O O . VAL A 1 103 ? 4.293 -0.637 -13.639 1.00 95.81 103 VAL A O 1
ATOM 749 N N . CYS A 1 104 ? 2.658 -0.934 -12.130 1.00 97.50 104 CYS A N 1
ATOM 750 C CA . CYS A 1 104 ? 3.454 -1.623 -11.125 1.00 97.50 104 CYS A CA 1
ATOM 751 C C . CYS A 1 104 ? 2.688 -2.854 -10.627 1.00 97.50 104 CYS A C 1
ATOM 753 O O . CYS A 1 104 ? 1.493 -2.996 -10.890 1.00 97.50 104 CYS A O 1
ATOM 755 N N . GLN A 1 105 ? 3.369 -3.757 -9.927 1.00 97.81 105 GLN A N 1
ATOM 756 C CA . GLN A 1 105 ? 2.744 -4.962 -9.382 1.00 97.81 105 GLN A CA 1
ATOM 757 C C . GLN A 1 105 ? 3.200 -5.191 -7.948 1.00 97.81 105 GLN A C 1
ATOM 759 O O . GLN A 1 105 ? 4.385 -5.095 -7.652 1.00 97.81 105 GLN A O 1
ATOM 764 N N . THR A 1 106 ? 2.282 -5.511 -7.048 1.00 98.12 106 THR A N 1
ATOM 765 C CA . THR A 1 106 ? 2.622 -5.860 -5.668 1.00 98.12 106 THR A CA 1
ATOM 766 C C . THR A 1 106 ? 3.173 -7.282 -5.581 1.00 98.12 106 THR A C 1
ATOM 768 O O . THR A 1 106 ? 2.862 -8.166 -6.380 1.00 98.12 106 THR A O 1
ATOM 771 N N . TYR A 1 107 ? 4.023 -7.510 -4.591 1.00 97.94 107 TYR A N 1
ATOM 772 C CA . TYR A 1 107 ? 4.489 -8.829 -4.194 1.00 97.94 107 TYR A CA 1
ATOM 773 C C . TYR A 1 107 ? 4.591 -8.888 -2.672 1.00 97.94 107 TYR A C 1
ATOM 775 O O . TYR A 1 107 ? 4.494 -7.873 -1.980 1.00 97.94 107 TYR A O 1
ATOM 783 N N . SER A 1 108 ? 4.793 -10.086 -2.122 1.00 96.81 108 SER A N 1
ATOM 784 C CA . SER A 1 108 ? 4.993 -10.232 -0.679 1.00 96.81 108 SER A CA 1
ATOM 785 C C . SER A 1 108 ? 6.238 -9.464 -0.223 1.00 96.81 108 SER A C 1
ATOM 787 O O . SER A 1 108 ? 7.365 -9.891 -0.468 1.00 96.81 108 SER A O 1
ATOM 789 N N . GLY A 1 109 ? 6.028 -8.342 0.463 1.00 96.56 109 GLY A N 1
ATOM 790 C CA . GLY A 1 109 ? 7.076 -7.459 0.966 1.00 96.56 109 GLY A CA 1
ATOM 791 C C . GLY A 1 109 ? 7.458 -6.292 0.051 1.00 96.56 109 GLY A C 1
ATOM 792 O O . GLY A 1 109 ? 8.426 -5.596 0.373 1.00 96.56 109 GLY A O 1
ATOM 793 N N . GLY A 1 110 ? 6.757 -6.039 -1.062 1.00 97.88 110 GLY A N 1
ATOM 794 C CA . GLY A 1 110 ? 7.099 -4.887 -1.897 1.00 97.88 110 GLY A CA 1
ATOM 795 C C . GLY A 1 110 ? 6.282 -4.655 -3.163 1.00 97.88 110 GLY A C 1
ATOM 796 O O . GLY A 1 110 ? 5.212 -5.223 -3.365 1.00 97.88 110 GLY A O 1
ATOM 797 N N . VAL A 1 111 ? 6.819 -3.779 -4.014 1.00 98.44 111 VAL A N 1
ATOM 798 C CA . VAL A 1 111 ? 6.264 -3.412 -5.321 1.00 98.44 111 VAL A CA 1
ATOM 799 C C . VAL A 1 111 ? 7.327 -3.586 -6.403 1.00 98.44 111 VAL A C 1
ATOM 801 O O . VAL A 1 111 ? 8.467 -3.148 -6.251 1.00 98.44 111 VAL A O 1
ATOM 804 N N . TYR A 1 112 ? 6.956 -4.230 -7.501 1.00 98.50 112 TYR A N 1
ATOM 805 C CA . TYR A 1 112 ? 7.720 -4.283 -8.734 1.00 98.50 112 TYR A CA 1
ATOM 806 C C . TYR A 1 112 ? 7.396 -3.085 -9.619 1.00 98.50 112 TYR A C 1
ATOM 808 O O . TYR A 1 112 ? 6.225 -2.801 -9.879 1.00 98.50 112 TYR A O 1
ATOM 816 N N . ILE A 1 113 ? 8.440 -2.439 -10.130 1.00 98.44 113 ILE A N 1
ATOM 817 C CA . ILE A 1 113 ? 8.356 -1.479 -11.234 1.00 98.44 113 ILE A CA 1
ATOM 818 C C . ILE A 1 113 ? 9.155 -1.996 -12.429 1.00 98.44 113 ILE A C 1
ATOM 820 O O . ILE A 1 113 ? 10.051 -2.829 -12.263 1.00 98.44 113 ILE A O 1
ATOM 824 N N . TYR A 1 114 ? 8.839 -1.488 -13.618 1.00 98.31 114 TYR A N 1
ATOM 825 C CA . TYR A 1 114 ? 9.409 -1.958 -14.878 1.00 98.31 114 TYR A CA 1
ATOM 826 C C . TYR A 1 114 ? 9.992 -0.793 -15.681 1.00 98.31 114 TYR A C 1
ATOM 828 O O . TYR A 1 114 ? 9.489 0.329 -15.597 1.00 98.31 114 TYR A O 1
ATOM 836 N N . SER A 1 115 ? 11.068 -1.055 -16.419 1.00 98.06 115 SER A N 1
ATOM 837 C CA . SER A 1 115 ? 11.835 -0.044 -17.149 1.00 98.06 115 SER A CA 1
ATOM 838 C C . SER A 1 115 ? 12.401 -0.581 -18.466 1.00 98.06 115 SER A C 1
ATOM 840 O O . SER A 1 115 ? 12.726 -1.765 -18.575 1.00 98.06 115 SER A O 1
ATOM 842 N N . GLY A 1 116 ? 12.549 0.310 -19.445 1.00 97.75 116 GLY A N 1
ATOM 843 C CA . GLY A 1 116 ? 13.257 0.123 -20.709 1.00 97.75 116 GLY A CA 1
ATOM 844 C C . GLY A 1 116 ? 14.769 -0.004 -20.511 1.00 97.75 116 GLY A C 1
ATOM 845 O O . GLY A 1 116 ? 15.447 -0.726 -21.243 1.00 97.75 116 GLY A O 1
ATOM 846 N N . SER A 1 117 ? 15.297 0.643 -19.468 1.00 95.88 117 SER A N 1
ATOM 847 C CA . SER A 1 117 ? 16.721 0.682 -19.144 1.00 95.88 117 SER A CA 1
ATOM 848 C C . SER A 1 117 ? 17.024 0.313 -17.686 1.00 95.88 117 SER A C 1
ATOM 850 O O . SER A 1 117 ? 16.205 0.489 -16.780 1.00 95.88 117 SER A O 1
ATOM 852 N N . ASN A 1 118 ? 18.237 -0.191 -17.439 1.00 95.12 118 ASN A N 1
ATOM 853 C CA . ASN A 1 118 ? 18.755 -0.423 -16.092 1.00 95.12 118 ASN A CA 1
ATOM 854 C C . ASN A 1 118 ? 19.376 0.876 -15.550 1.00 95.12 118 ASN A C 1
ATOM 856 O O . ASN A 1 118 ? 20.560 1.143 -15.767 1.00 95.12 118 ASN A O 1
ATOM 860 N N . LYS A 1 119 ? 18.561 1.695 -14.875 1.00 93.19 119 LYS A N 1
ATOM 861 C CA . LYS A 1 119 ? 18.965 2.993 -14.314 1.00 93.19 119 LYS A CA 1
ATOM 862 C C . LYS A 1 119 ? 18.595 3.121 -12.840 1.00 93.19 119 LYS A C 1
ATOM 864 O O . LYS A 1 119 ? 17.507 2.741 -12.425 1.00 93.19 119 LYS A O 1
ATOM 869 N N . SER A 1 120 ? 19.480 3.696 -12.029 1.00 96.69 120 SER A N 1
ATOM 870 C CA . SER A 1 120 ? 19.136 4.008 -10.639 1.00 96.69 120 SER A CA 1
ATOM 871 C C . SER A 1 120 ? 18.267 5.260 -10.585 1.00 96.69 120 SER A C 1
ATOM 873 O O . SER A 1 120 ? 18.703 6.317 -11.034 1.00 96.69 120 SER A O 1
ATOM 875 N N . ILE A 1 121 ? 17.081 5.156 -9.989 1.00 97.31 121 ILE A N 1
ATOM 876 C CA . ILE A 1 121 ? 16.158 6.283 -9.797 1.00 97.31 121 ILE A CA 1
ATOM 877 C C . ILE A 1 121 ? 15.691 6.376 -8.345 1.00 97.31 121 ILE A C 1
ATOM 879 O O . ILE A 1 121 ? 15.711 5.396 -7.591 1.00 97.31 121 ILE A O 1
ATOM 883 N N . THR A 1 122 ? 15.225 7.562 -7.968 1.00 98.19 122 THR A N 1
ATOM 884 C CA . THR A 1 122 ? 14.438 7.762 -6.751 1.00 98.19 122 THR A CA 1
ATOM 885 C C . THR A 1 122 ? 12.973 7.824 -7.147 1.00 98.19 122 THR A C 1
ATOM 887 O O . THR A 1 122 ? 12.599 8.613 -8.005 1.00 98.19 122 THR A O 1
ATOM 890 N N . VAL A 1 123 ? 12.145 7.013 -6.502 1.00 98.25 123 VAL A N 1
ATOM 891 C CA . VAL A 1 123 ? 10.691 6.998 -6.630 1.00 98.25 123 VAL A CA 1
ATOM 892 C C . VAL A 1 123 ? 10.104 7.896 -5.537 1.00 98.25 123 VAL A C 1
ATOM 894 O O . VAL A 1 123 ? 10.184 7.535 -4.356 1.00 98.25 123 VAL A O 1
ATOM 897 N N . PRO A 1 124 ? 9.536 9.066 -5.891 1.00 98.31 124 PRO A N 1
ATOM 898 C CA . PRO A 1 124 ? 8.969 9.998 -4.922 1.00 98.31 124 PRO A CA 1
ATOM 899 C C . PRO A 1 124 ? 7.897 9.390 -4.024 1.00 98.31 124 PRO A C 1
ATOM 901 O O . PRO A 1 124 ? 7.936 9.625 -2.818 1.00 98.31 124 PRO A O 1
ATOM 904 N N . MET A 1 125 ? 6.965 8.615 -4.591 1.00 98.06 125 MET A N 1
ATOM 905 C CA . MET A 1 125 ? 5.843 8.052 -3.841 1.00 98.06 125 MET A CA 1
ATOM 906 C C . MET A 1 125 ? 5.417 6.682 -4.370 1.00 98.06 125 MET A C 1
ATOM 908 O O . MET A 1 125 ? 5.332 6.462 -5.578 1.00 98.06 125 MET A O 1
ATOM 912 N N . ILE A 1 126 ? 5.088 5.791 -3.438 1.00 98.31 126 ILE A N 1
ATOM 913 C CA . ILE A 1 126 ? 4.361 4.546 -3.673 1.00 98.31 126 ILE A CA 1
ATOM 914 C C . ILE A 1 126 ? 3.172 4.531 -2.715 1.00 98.31 126 ILE A C 1
ATOM 916 O O . ILE A 1 126 ? 3.363 4.562 -1.498 1.00 98.31 126 ILE A O 1
ATOM 920 N N . LEU A 1 127 ? 1.966 4.489 -3.269 1.00 97.06 127 LEU A N 1
ATOM 921 C CA . LEU A 1 127 ? 0.714 4.326 -2.537 1.00 97.06 127 LEU A CA 1
ATOM 922 C C . LEU A 1 127 ? 0.252 2.878 -2.685 1.00 97.06 127 LEU A C 1
ATOM 924 O O . LEU A 1 127 ? 0.225 2.366 -3.800 1.00 97.06 127 LEU A O 1
ATOM 928 N N . VAL A 1 128 ? -0.112 2.215 -1.590 1.00 96.19 128 VAL A N 1
ATOM 929 C CA . VAL A 1 128 ? -0.606 0.834 -1.621 1.00 96.19 128 VAL A CA 1
ATOM 930 C C . VAL A 1 128 ? -1.936 0.732 -0.893 1.00 96.19 128 VAL A C 1
ATOM 932 O O . VAL A 1 128 ? -2.011 0.983 0.307 1.00 96.19 128 VAL A O 1
ATOM 935 N N . HIS A 1 129 ? -2.966 0.299 -1.610 1.00 92.44 129 HIS A N 1
ATOM 936 C CA . HIS A 1 129 ? -4.253 -0.092 -1.054 1.00 92.44 129 HIS A CA 1
ATOM 937 C C . HIS A 1 129 ? -4.203 -1.575 -0.694 1.00 92.44 129 HIS A C 1
ATOM 939 O O . HIS A 1 129 ? -3.816 -2.406 -1.518 1.00 92.44 129 HIS A O 1
ATOM 945 N N . LYS A 1 130 ? -4.593 -1.921 0.534 1.00 88.56 130 LYS A N 1
ATOM 946 C CA . LYS A 1 130 ? -4.679 -3.329 0.940 1.00 88.56 130 LYS A CA 1
ATOM 947 C C . LYS A 1 130 ? -5.761 -4.048 0.127 1.00 88.56 130 LYS A C 1
ATOM 949 O O . LYS A 1 130 ? -6.767 -3.424 -0.214 1.00 88.56 130 LYS A O 1
ATOM 954 N N . GLY A 1 131 ? -5.510 -5.309 -0.217 1.00 80.56 131 GLY A N 1
ATOM 955 C CA . GLY A 1 131 ? -6.457 -6.186 -0.918 1.00 80.56 131 GLY A CA 1
ATOM 956 C C . GLY A 1 131 ? -7.295 -7.05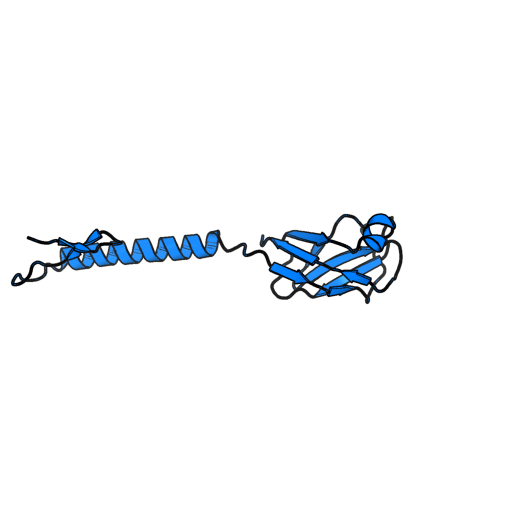2 0.005 1.00 80.56 131 GLY A C 1
ATOM 957 O O . GLY A 1 131 ? -6.959 -7.133 1.208 1.00 80.56 131 GLY A O 1
#

Radius of gyration: 26.2 Å; chains: 1; bounding box: 56×25×70 Å

pLDDT: mean 93.21, std 8.49, range [52.19, 98.5]